Protein AF-A0A2L2YUS0-F1 (afdb_monomer_lite)

Sequence (70 aa):
IKSNNYLDIKSELLSTTLAEDLLIMFKNSHATDVDFHVDNQIIKAHRIVLEARSRVFQKMFNNNTSESIN

Radius of gyration: 18.11 Å; chains: 1; bounding box: 58×20×36 Å

Organism: Parasteatoda tepidariorum (NCBI:txid114398)

pLDDT: mean 81.91, std 19.31, range [36.72, 98.25]

Structure (mmCIF, N/CA/C/O backbone):
data_AF-A0A2L2YUS0-F1
#
_entry.id   AF-A0A2L2YUS0-F1
#
loop_
_atom_site.group_PDB
_atom_site.id
_atom_site.type_symbol
_atom_site.label_atom_id
_atom_site.label_alt_id
_atom_site.label_comp_id
_atom_site.label_asym_id
_atom_site.label_entity_id
_atom_site.label_seq_id
_atom_site.pdbx_PDB_ins_code
_atom_site.Cartn_x
_atom_site.Cartn_y
_atom_site.Cartn_z
_atom_site.occupancy
_atom_site.B_iso_or_equiv
_atom_site.auth_seq_id
_atom_site.auth_comp_id
_atom_site.auth_asym_id
_atom_site.auth_atom_id
_atom_site.pdbx_PDB_model_num
ATOM 1 N N . ILE A 1 1 ? 38.277 11.870 -18.504 1.00 42.72 1 ILE A N 1
ATOM 2 C CA . ILE A 1 1 ? 37.570 10.736 -17.866 1.00 42.72 1 ILE A CA 1
ATOM 3 C C . ILE A 1 1 ? 36.088 11.098 -17.872 1.00 42.72 1 ILE A C 1
ATOM 5 O O . ILE A 1 1 ? 35.654 11.844 -17.009 1.00 42.72 1 ILE A O 1
ATOM 9 N N . LYS A 1 2 ? 35.347 10.733 -18.928 1.00 45.22 2 LYS A N 1
ATOM 10 C CA . LYS A 1 2 ? 33.883 10.878 -18.931 1.00 45.22 2 LYS A CA 1
ATOM 11 C C . LYS A 1 2 ? 33.347 9.682 -18.147 1.00 45.22 2 LYS A C 1
ATOM 13 O O . LYS A 1 2 ? 33.630 8.556 -18.550 1.00 45.22 2 LYS A O 1
ATOM 18 N N . SER A 1 3 ? 32.674 9.909 -17.019 1.00 50.72 3 SER A N 1
ATOM 19 C CA . SER A 1 3 ? 31.947 8.829 -16.352 1.00 50.72 3 SER A CA 1
ATOM 20 C C . SER A 1 3 ? 30.874 8.322 -17.315 1.00 50.72 3 SER A C 1
ATOM 22 O O . SER A 1 3 ? 30.172 9.095 -17.974 1.00 50.72 3 SER A O 1
ATOM 24 N N . ASN A 1 4 ? 30.820 7.006 -17.481 1.00 51.41 4 ASN A N 1
ATOM 25 C CA . ASN A 1 4 ? 29.875 6.345 -18.365 1.00 51.41 4 ASN A CA 1
ATOM 26 C C . ASN A 1 4 ? 28.497 6.305 -17.685 1.00 51.41 4 ASN A C 1
ATOM 28 O O . ASN A 1 4 ? 28.107 5.259 -17.178 1.00 51.41 4 ASN A O 1
ATOM 32 N N . ASN A 1 5 ? 27.740 7.408 -17.745 1.00 60.59 5 ASN A N 1
ATOM 33 C CA . ASN A 1 5 ? 26.335 7.496 -17.294 1.00 60.59 5 ASN A CA 1
ATOM 34 C C . ASN A 1 5 ? 25.450 6.332 -17.793 1.00 60.59 5 ASN A C 1
ATOM 36 O O . ASN A 1 5 ? 24.439 6.004 -17.187 1.00 60.59 5 ASN A O 1
ATOM 40 N N . TYR A 1 6 ? 25.812 5.694 -18.910 1.00 58.16 6 TYR A N 1
ATOM 41 C CA . TYR A 1 6 ? 25.083 4.557 -19.473 1.00 58.16 6 TYR A CA 1
ATOM 42 C C . TYR A 1 6 ? 25.158 3.282 -18.614 1.00 58.16 6 TYR A C 1
ATOM 44 O O . TYR A 1 6 ? 24.215 2.494 -18.602 1.00 58.16 6 TYR A O 1
ATOM 52 N N . LEU A 1 7 ? 26.276 3.061 -17.915 1.00 58.81 7 LEU A N 1
ATOM 53 C CA . LEU A 1 7 ? 26.447 1.905 -17.030 1.00 58.81 7 LEU A CA 1
ATOM 54 C C . 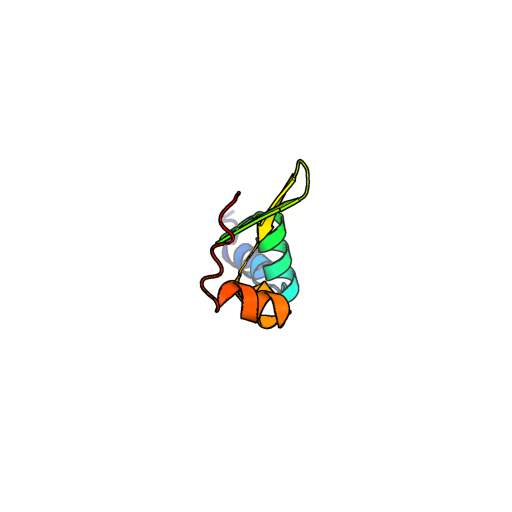LEU A 1 7 ? 25.696 2.107 -15.707 1.00 58.81 7 LEU A C 1
ATOM 56 O O . LEU A 1 7 ? 25.104 1.152 -15.212 1.00 58.81 7 LEU A O 1
ATOM 60 N N . ASP A 1 8 ? 25.645 3.345 -15.213 1.00 59.28 8 ASP A N 1
ATOM 61 C CA . ASP A 1 8 ? 24.931 3.712 -13.984 1.00 59.28 8 ASP A CA 1
ATOM 62 C C . ASP A 1 8 ? 23.402 3.637 -14.165 1.00 59.28 8 ASP A C 1
ATOM 64 O O . ASP A 1 8 ? 22.705 3.069 -13.334 1.00 59.28 8 ASP A O 1
ATOM 68 N N . ILE A 1 9 ? 22.869 4.081 -15.312 1.00 59.19 9 ILE A N 1
ATOM 69 C CA . ILE A 1 9 ? 21.432 3.929 -15.631 1.00 59.19 9 ILE A CA 1
ATOM 70 C C . ILE A 1 9 ? 21.052 2.449 -15.790 1.00 59.19 9 ILE A C 1
ATOM 72 O O . ILE A 1 9 ? 19.946 2.039 -15.444 1.00 59.19 9 ILE A O 1
ATOM 76 N N . LYS A 1 10 ? 21.960 1.620 -16.322 1.00 57.81 10 LYS A N 1
ATOM 77 C CA . LYS A 1 10 ? 21.714 0.181 -16.462 1.00 57.81 10 LYS A CA 1
ATOM 78 C C . LYS A 1 10 ? 21.697 -0.543 -15.122 1.00 57.81 10 LYS A C 1
ATOM 80 O O . LYS A 1 10 ? 20.918 -1.477 -15.007 1.00 57.81 10 LYS A O 1
ATOM 85 N N . SER A 1 11 ? 22.530 -0.161 -14.152 1.00 56.12 11 SER A N 1
ATOM 86 C CA . SER A 1 11 ? 22.530 -0.791 -12.824 1.00 56.12 11 SER A CA 1
ATOM 87 C C . SER A 1 11 ? 21.272 -0.452 -12.025 1.00 56.12 11 SER A C 1
ATOM 89 O O . SER A 1 11 ? 20.750 -1.327 -11.346 1.00 56.12 11 SER A O 1
ATOM 91 N N . GLU A 1 12 ? 20.724 0.752 -12.195 1.00 56.53 12 GLU A N 1
ATOM 92 C CA . GLU A 1 12 ? 19.418 1.141 -11.646 1.00 56.53 12 GLU A CA 1
ATOM 93 C C . GLU A 1 12 ? 18.249 0.423 -12.352 1.00 56.53 12 GLU A C 1
ATOM 95 O O . GLU A 1 12 ? 17.252 0.085 -11.723 1.00 56.53 12 GLU A O 1
ATOM 100 N N . LEU A 1 13 ? 18.404 0.083 -13.639 1.00 57.22 13 LEU A N 1
ATOM 101 C CA . LEU A 1 13 ? 17.487 -0.801 -14.374 1.00 57.22 13 LEU A CA 1
ATOM 102 C C . LEU A 1 13 ? 17.658 -2.298 -14.045 1.00 57.22 13 LEU A C 1
ATOM 104 O O . LEU A 1 13 ? 16.834 -3.112 -14.473 1.00 57.22 13 LEU A O 1
ATOM 108 N N . LEU A 1 14 ? 18.734 -2.695 -13.356 1.00 58.34 14 LEU A N 1
ATOM 109 C CA . LEU A 1 14 ? 19.045 -4.095 -13.056 1.00 58.34 14 LEU A CA 1
ATOM 110 C C . LEU A 1 14 ? 18.303 -4.550 -11.788 1.00 58.34 14 LEU A C 1
ATOM 112 O O . LEU A 1 14 ? 18.864 -4.730 -10.713 1.00 58.34 14 LEU A O 1
ATOM 116 N N . SER A 1 15 ? 17.008 -4.768 -12.036 1.00 66.44 15 SER A N 1
ATOM 117 C CA . SER A 1 15 ? 16.033 -5.658 -11.398 1.00 66.44 15 SER A CA 1
ATOM 118 C C . SER A 1 15 ? 15.722 -5.451 -9.920 1.00 66.44 15 SER A C 1
ATOM 120 O O . SER A 1 15 ? 16.110 -6.256 -9.073 1.00 66.44 15 SER A O 1
ATOM 122 N N . THR A 1 16 ? 14.872 -4.469 -9.651 1.00 70.56 16 THR A N 1
ATOM 123 C CA . THR A 1 16 ? 13.828 -4.641 -8.642 1.00 70.56 16 THR A CA 1
ATOM 124 C C . THR A 1 16 ? 12.695 -5.497 -9.215 1.00 70.56 16 THR A C 1
ATOM 126 O O . THR A 1 16 ? 12.429 -5.532 -10.421 1.00 70.56 16 THR A O 1
ATOM 129 N N . THR A 1 17 ? 12.027 -6.251 -8.355 1.00 89.38 17 THR A N 1
ATOM 130 C CA . THR A 1 17 ? 10.738 -6.861 -8.680 1.00 89.38 17 THR A CA 1
ATOM 131 C C . THR A 1 17 ? 9.632 -5.818 -8.543 1.00 89.38 17 THR A C 1
ATOM 133 O O . THR A 1 17 ? 9.731 -4.902 -7.730 1.00 89.38 17 THR A O 1
ATOM 136 N N . LEU A 1 18 ? 8.505 -6.013 -9.237 1.00 91.38 18 LEU A N 1
ATOM 137 C CA . LEU A 1 18 ? 7.318 -5.168 -9.048 1.00 91.38 18 LEU A CA 1
ATOM 138 C C . LEU A 1 18 ? 6.919 -5.045 -7.562 1.00 91.38 18 LEU A C 1
ATOM 140 O O . LEU A 1 18 ? 6.448 -4.001 -7.123 1.00 91.38 18 LEU A O 1
ATOM 144 N N . ALA A 1 19 ? 7.105 -6.107 -6.773 1.00 92.06 19 ALA A N 1
ATOM 145 C CA . ALA A 1 19 ? 6.814 -6.083 -5.343 1.00 92.06 19 ALA A CA 1
ATOM 146 C C . ALA A 1 19 ? 7.757 -5.148 -4.566 1.00 92.06 19 ALA A C 1
ATOM 148 O O . ALA A 1 19 ? 7.312 -4.458 -3.649 1.00 92.06 19 ALA A O 1
ATOM 149 N N . GLU A 1 20 ? 9.036 -5.106 -4.934 1.00 93.94 20 GLU A N 1
ATOM 150 C CA . GLU A 1 20 ? 10.022 -4.200 -4.340 1.00 93.94 20 GLU A CA 1
ATOM 151 C C . GLU A 1 20 ? 9.745 -2.749 -4.730 1.00 93.94 20 GLU A C 1
ATOM 153 O O . GLU A 1 20 ? 9.756 -1.887 -3.853 1.00 93.94 20 GLU A O 1
ATOM 158 N N . ASP A 1 21 ? 9.393 -2.484 -5.991 1.00 93.75 21 ASP A N 1
ATOM 159 C CA . ASP A 1 21 ? 9.023 -1.139 -6.448 1.00 93.75 21 ASP A CA 1
ATOM 160 C C . ASP A 1 21 ? 7.804 -0.603 -5.692 1.00 93.75 21 ASP A C 1
ATOM 162 O O . ASP A 1 21 ? 7.832 0.504 -5.150 1.00 93.75 21 ASP A O 1
ATOM 166 N N . LEU A 1 22 ? 6.745 -1.412 -5.576 1.00 95.38 22 LEU A N 1
ATOM 167 C CA . LEU A 1 22 ? 5.547 -1.042 -4.820 1.00 95.38 22 LEU A CA 1
ATOM 168 C C . LEU A 1 22 ? 5.856 -0.828 -3.330 1.00 95.38 22 LEU A C 1
ATOM 170 O O . LEU A 1 22 ? 5.303 0.083 -2.710 1.00 95.38 22 LEU A O 1
ATOM 174 N N . LEU A 1 23 ? 6.766 -1.619 -2.748 1.00 96.06 23 LEU A N 1
ATOM 175 C CA . LEU A 1 23 ? 7.208 -1.438 -1.365 1.00 96.06 23 LEU A CA 1
ATOM 176 C C . LEU A 1 23 ? 7.990 -0.131 -1.178 1.00 96.06 23 LEU A C 1
ATOM 178 O O . LEU A 1 23 ? 7.778 0.566 -0.185 1.00 96.06 23 LEU A O 1
ATOM 182 N N . ILE A 1 24 ? 8.884 0.209 -2.109 1.00 96.06 24 ILE A N 1
ATOM 183 C CA . ILE A 1 24 ? 9.633 1.473 -2.096 1.00 96.06 24 ILE A CA 1
ATOM 184 C C . ILE A 1 24 ? 8.663 2.650 -2.227 1.00 96.06 24 ILE A C 1
ATOM 186 O O . ILE A 1 24 ? 8.745 3.598 -1.443 1.00 96.06 24 ILE A O 1
ATOM 190 N N . MET A 1 25 ? 7.697 2.570 -3.148 1.00 97.19 25 MET A N 1
ATOM 191 C CA . MET A 1 25 ? 6.656 3.588 -3.307 1.00 97.19 25 MET A CA 1
ATOM 192 C C . MET A 1 25 ? 5.846 3.784 -2.023 1.00 97.19 25 MET A C 1
ATOM 194 O O . MET A 1 25 ? 5.606 4.926 -1.629 1.00 97.19 25 MET A O 1
ATOM 198 N N . PHE A 1 26 ? 5.465 2.697 -1.345 1.00 97.81 26 PHE A N 1
ATOM 199 C CA . PHE A 1 26 ? 4.755 2.752 -0.065 1.00 97.81 26 PHE A CA 1
ATOM 200 C C . PHE A 1 26 ? 5.599 3.415 1.031 1.00 97.81 26 PHE A C 1
ATOM 202 O O . PHE A 1 26 ? 5.154 4.377 1.652 1.00 97.81 26 PHE A O 1
ATOM 209 N N . LYS A 1 27 ? 6.849 2.972 1.222 1.00 97.31 27 LYS A N 1
ATOM 210 C CA . LYS A 1 27 ? 7.753 3.526 2.246 1.00 97.31 27 LYS A CA 1
ATOM 211 C C . LYS A 1 27 ? 8.029 5.017 2.052 1.00 97.31 27 LYS A C 1
ATOM 213 O O . LYS A 1 27 ? 8.088 5.756 3.029 1.00 97.31 27 LYS A O 1
ATOM 218 N N . ASN A 1 28 ? 8.161 5.457 0.804 1.00 97.56 28 ASN A N 1
ATOM 219 C CA . ASN A 1 28 ? 8.442 6.852 0.470 1.00 97.56 28 ASN A CA 1
ATOM 220 C C . ASN A 1 28 ? 7.174 7.715 0.358 1.00 97.56 28 ASN A C 1
ATOM 222 O O . ASN A 1 28 ? 7.274 8.892 0.021 1.00 97.56 28 ASN A O 1
ATOM 226 N N . SER A 1 29 ? 5.984 7.148 0.602 1.00 97.50 29 SER A N 1
ATOM 227 C CA . SER A 1 29 ? 4.687 7.814 0.393 1.00 97.50 29 SER A CA 1
ATOM 228 C C . SER A 1 29 ? 4.502 8.399 -1.019 1.00 97.50 29 SER A C 1
ATOM 230 O O . SER A 1 29 ? 3.724 9.333 -1.222 1.00 97.50 29 SER A O 1
ATOM 232 N N . HIS A 1 30 ? 5.201 7.850 -2.015 1.00 97.56 30 HIS A N 1
ATOM 233 C CA . HIS A 1 30 ? 5.184 8.352 -3.384 1.00 97.56 30 HIS A CA 1
ATOM 234 C C . HIS A 1 30 ? 3.886 7.951 -4.094 1.00 97.56 30 HIS A C 1
ATOM 236 O O . HIS A 1 30 ? 3.526 6.773 -4.099 1.00 97.56 30 HIS A O 1
ATOM 242 N N . ALA A 1 31 ? 3.211 8.920 -4.723 1.00 96.94 31 ALA A N 1
ATOM 243 C CA . ALA A 1 31 ? 1.953 8.727 -5.456 1.00 96.94 31 ALA A CA 1
ATOM 244 C C . ALA A 1 31 ? 0.838 8.041 -4.636 1.00 96.94 31 ALA A C 1
ATOM 246 O O . ALA A 1 31 ? 0.035 7.288 -5.180 1.00 96.94 31 ALA A O 1
ATOM 247 N N . THR A 1 32 ? 0.811 8.278 -3.323 1.00 97.94 32 THR A N 1
ATOM 248 C CA . THR A 1 32 ? -0.258 7.802 -2.435 1.00 97.94 32 THR A CA 1
ATOM 249 C C . THR A 1 32 ? -1.535 8.625 -2.634 1.00 97.94 32 THR A C 1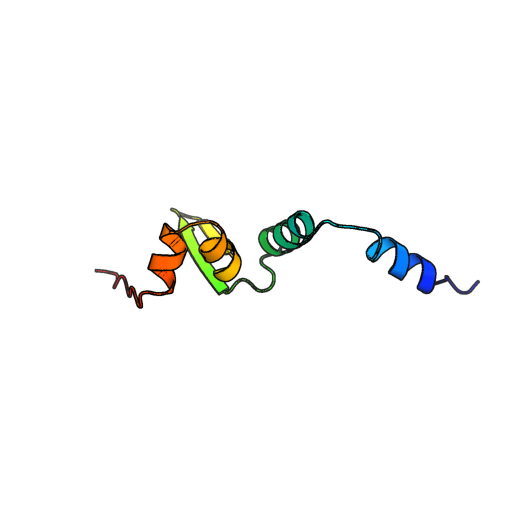
ATOM 251 O O . THR A 1 32 ? -1.473 9.828 -2.886 1.00 97.94 32 THR A O 1
ATOM 254 N N . ASP A 1 33 ? -2.692 7.972 -2.551 1.00 97.31 33 ASP A N 1
ATOM 255 C CA . ASP A 1 33 ? -4.017 8.545 -2.843 1.00 97.31 33 ASP A CA 1
ATOM 256 C C . ASP A 1 33 ? -5.063 8.234 -1.753 1.00 97.31 33 ASP A C 1
ATOM 258 O O . ASP A 1 33 ? -6.247 8.545 -1.899 1.00 97.31 33 ASP A O 1
ATOM 262 N N . VAL A 1 34 ? -4.630 7.634 -0.640 1.00 96.19 34 VAL A N 1
ATOM 263 C CA . VAL A 1 34 ? -5.444 7.402 0.555 1.00 96.19 34 VAL A CA 1
ATOM 264 C C . VAL A 1 34 ? -4.596 7.506 1.822 1.00 96.19 34 VAL A C 1
ATOM 266 O O . VAL A 1 34 ? -3.469 7.008 1.868 1.00 96.19 34 VAL A O 1
ATOM 269 N N . ASP A 1 35 ? -5.179 8.110 2.857 1.00 97.25 35 ASP A N 1
ATOM 270 C CA . ASP A 1 35 ? -4.603 8.230 4.193 1.00 97.25 35 ASP A CA 1
ATOM 271 C C . ASP A 1 35 ? -5.442 7.411 5.190 1.00 97.25 35 ASP A C 1
ATOM 273 O O . ASP A 1 35 ? -6.666 7.545 5.250 1.00 97.25 35 ASP A O 1
ATOM 277 N N . PHE A 1 36 ? -4.784 6.571 5.989 1.00 95.81 36 PHE A N 1
ATOM 278 C CA . PHE A 1 36 ? -5.392 5.867 7.118 1.00 95.81 36 PHE A CA 1
ATOM 279 C C . PHE A 1 36 ? -4.957 6.513 8.425 1.00 95.81 36 PHE A C 1
ATOM 281 O O . PHE A 1 36 ? -3.771 6.525 8.752 1.00 95.81 36 PHE A O 1
ATOM 288 N N . HIS A 1 37 ? -5.926 7.009 9.185 1.00 95.69 37 HIS A N 1
ATOM 289 C CA . HIS A 1 37 ? -5.706 7.531 10.527 1.00 95.69 37 HIS A CA 1
ATOM 290 C C . HIS A 1 37 ? -5.840 6.380 11.527 1.00 95.69 37 HIS A C 1
ATOM 292 O O . HIS A 1 37 ? -6.933 5.853 11.725 1.00 95.69 37 HIS A O 1
ATOM 298 N N . VAL A 1 38 ? -4.720 5.963 12.117 1.00 93.38 38 VAL A N 1
ATOM 299 C CA . VAL A 1 38 ? -4.657 4.881 13.107 1.00 93.38 38 VAL A CA 1
ATOM 300 C C . VAL A 1 38 ? -4.048 5.460 14.375 1.00 93.38 38 VAL A C 1
ATOM 302 O O . VAL A 1 38 ? -2.845 5.723 14.435 1.00 93.38 38 VAL A O 1
ATOM 305 N N . ASP A 1 39 ? -4.899 5.705 15.367 1.00 94.56 39 ASP A N 1
ATOM 306 C CA . ASP A 1 39 ? -4.560 6.427 16.594 1.00 94.56 39 ASP A CA 1
ATOM 307 C C . ASP A 1 39 ? -3.872 7.774 16.288 1.00 94.56 39 ASP A C 1
ATOM 309 O O . ASP A 1 39 ? -4.444 8.654 15.645 1.00 94.56 39 ASP A O 1
ATOM 313 N N . ASN A 1 40 ? -2.621 7.936 16.723 1.00 94.88 40 ASN A N 1
ATOM 314 C CA . ASN A 1 40 ? -1.811 9.139 16.534 1.00 94.88 40 ASN A CA 1
ATOM 315 C C . ASN A 1 40 ? -0.939 9.091 15.266 1.00 94.88 40 ASN A C 1
ATOM 317 O O . ASN A 1 40 ? -0.003 9.881 15.140 1.00 94.88 40 ASN A O 1
ATOM 321 N N . GLN A 1 41 ? -1.196 8.156 14.350 1.00 95.12 41 GLN A N 1
ATOM 322 C CA . GLN A 1 41 ? -0.397 7.952 13.144 1.00 95.12 41 GLN A CA 1
ATOM 323 C C . GLN A 1 41 ? -1.246 8.072 11.879 1.00 95.12 41 GLN A C 1
ATOM 325 O O . GLN A 1 41 ? -2.415 7.690 11.846 1.00 95.12 41 GLN A O 1
ATOM 330 N N . ILE A 1 42 ? -0.624 8.587 10.817 1.00 97.31 42 ILE A N 1
ATOM 331 C CA . ILE A 1 42 ? -1.202 8.633 9.472 1.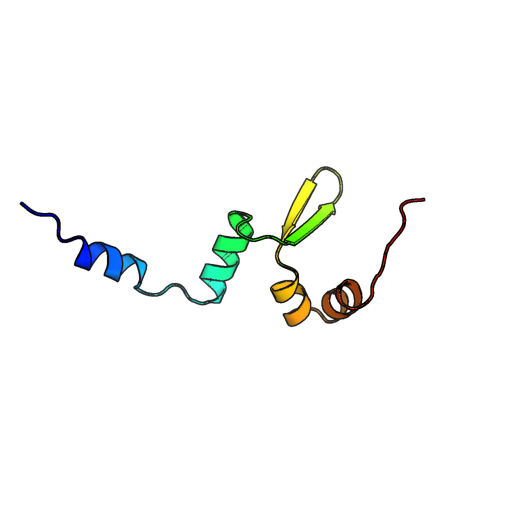00 97.31 42 ILE A CA 1
ATOM 332 C C . ILE A 1 42 ? -0.377 7.711 8.581 1.00 97.31 42 ILE A C 1
ATOM 334 O O . ILE A 1 42 ? 0.828 7.911 8.426 1.00 97.31 42 ILE A O 1
ATOM 338 N N . ILE A 1 43 ? -1.028 6.717 7.983 1.00 97.69 43 ILE A N 1
ATOM 339 C CA . ILE A 1 43 ? -0.416 5.793 7.028 1.00 97.69 43 ILE A CA 1
ATOM 340 C C . ILE A 1 43 ? -0.903 6.164 5.628 1.00 97.69 43 ILE A C 1
ATOM 342 O O . ILE A 1 43 ? -2.084 6.013 5.323 1.00 97.69 43 ILE A O 1
ATOM 346 N N . LYS A 1 44 ? 0.011 6.628 4.773 1.00 98.25 44 LYS A N 1
ATOM 3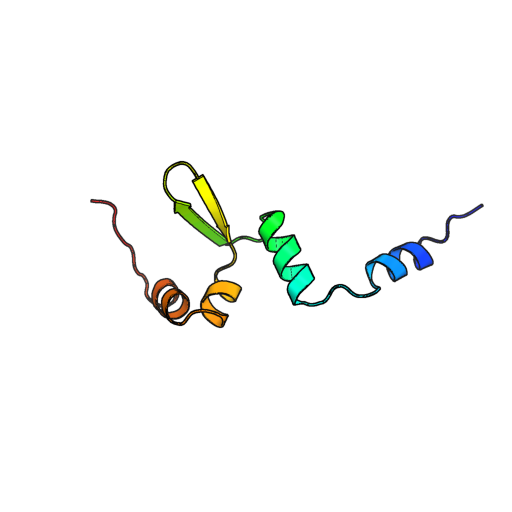47 C CA . LYS A 1 44 ? -0.267 6.945 3.366 1.00 98.25 44 LYS A CA 1
ATOM 348 C C . LYS A 1 44 ? -0.114 5.692 2.506 1.00 98.25 44 LYS A C 1
ATOM 350 O O . LYS A 1 44 ? 0.885 4.987 2.636 1.00 98.25 44 LYS A O 1
ATOM 355 N N . ALA A 1 45 ? -1.078 5.398 1.638 1.00 98.06 45 ALA A N 1
ATOM 356 C CA . ALA A 1 45 ? -1.086 4.170 0.839 1.00 98.06 45 ALA A CA 1
ATOM 357 C C . ALA A 1 45 ? -1.685 4.370 -0.566 1.00 98.06 45 ALA A C 1
ATOM 359 O O . ALA A 1 45 ? -2.045 5.481 -0.953 1.00 98.06 45 ALA A O 1
ATOM 360 N N . HIS A 1 46 ? -1.763 3.278 -1.335 1.00 97.88 46 HIS A N 1
ATOM 361 C CA . HIS A 1 46 ? -2.268 3.252 -2.711 1.00 97.88 46 HIS A CA 1
ATOM 362 C C . HIS A 1 46 ? -3.568 2.449 -2.789 1.00 97.88 46 HIS A C 1
ATOM 364 O O . HIS A 1 46 ? -3.556 1.230 -2.580 1.00 97.88 46 HIS A O 1
ATOM 370 N N . ARG A 1 47 ? -4.680 3.100 -3.142 1.00 96.31 47 ARG A N 1
ATOM 371 C CA . ARG A 1 47 ? -6.001 2.468 -3.290 1.00 96.31 47 ARG A CA 1
ATOM 372 C C . ARG A 1 47 ? -5.935 1.282 -4.237 1.00 96.31 47 ARG A C 1
ATOM 374 O O . ARG A 1 47 ? -6.298 0.183 -3.839 1.00 96.31 47 ARG A O 1
ATOM 381 N N . ILE A 1 48 ? -5.356 1.464 -5.424 1.00 96.19 48 ILE A N 1
ATOM 382 C CA . ILE A 1 4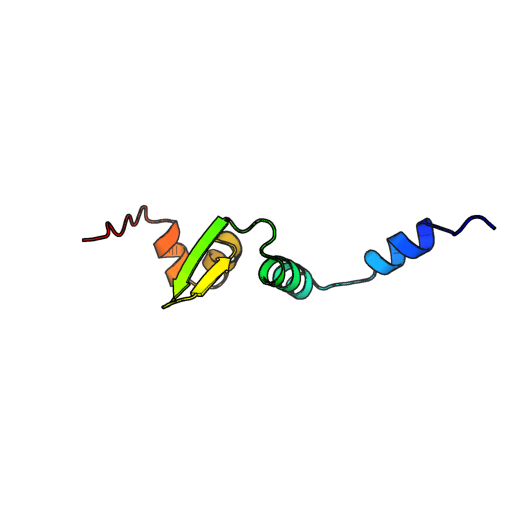8 ? -5.292 0.416 -6.454 1.00 96.19 48 ILE A CA 1
ATOM 383 C C . ILE A 1 48 ? -4.613 -0.874 -5.964 1.00 96.19 48 ILE A C 1
ATOM 385 O O . ILE A 1 48 ? -5.061 -1.980 -6.271 1.00 96.19 48 ILE A O 1
ATOM 389 N N . VAL A 1 49 ? -3.558 -0.752 -5.150 1.00 97.00 49 VAL A N 1
ATOM 390 C CA . VAL A 1 49 ? -2.869 -1.908 -4.563 1.00 97.00 49 VAL A CA 1
ATOM 391 C C . VAL A 1 49 ? -3.768 -2.562 -3.516 1.00 97.00 49 VAL A C 1
ATOM 393 O O . VAL A 1 49 ? -3.931 -3.778 -3.514 1.00 97.00 49 VAL A O 1
ATOM 396 N N . LEU A 1 50 ? -4.404 -1.780 -2.648 1.00 97.56 50 LEU A N 1
ATOM 397 C CA . LEU A 1 50 ? -5.295 -2.298 -1.610 1.00 97.56 50 LEU A CA 1
ATOM 398 C C . LEU A 1 50 ? -6.538 -2.990 -2.191 1.00 97.56 50 LEU A C 1
ATOM 400 O O . LEU A 1 50 ? -6.880 -4.086 -1.747 1.00 97.56 50 LEU A O 1
ATOM 404 N N . GLU A 1 51 ? -7.174 -2.410 -3.209 1.00 96.56 51 GLU A N 1
ATOM 405 C CA . GLU A 1 51 ? -8.326 -2.987 -3.915 1.00 96.56 51 GLU A CA 1
ATOM 406 C C . GLU A 1 51 ? -7.975 -4.324 -4.570 1.00 96.56 51 GLU A C 1
ATOM 408 O O . GLU A 1 51 ? -8.717 -5.299 -4.443 1.00 96.56 51 GLU A O 1
ATOM 413 N N . ALA A 1 52 ? -6.815 -4.398 -5.230 1.00 96.31 52 ALA A N 1
ATOM 414 C CA . ALA A 1 52 ? -6.354 -5.621 -5.879 1.00 96.31 52 ALA A CA 1
ATOM 415 C C . ALA A 1 52 ? -6.042 -6.748 -4.878 1.00 96.31 52 ALA A C 1
ATOM 417 O O . ALA A 1 52 ? -6.084 -7.928 -5.236 1.00 96.31 52 ALA A O 1
ATOM 418 N N . ARG A 1 53 ? -5.698 -6.408 -3.628 1.00 96.75 53 ARG A N 1
ATOM 419 C CA . ARG A 1 53 ? -5.223 -7.363 -2.610 1.00 96.75 53 ARG A CA 1
ATOM 420 C C . ARG A 1 53 ? -6.236 -7.653 -1.502 1.00 96.75 53 ARG A C 1
ATOM 422 O O . ARG A 1 53 ? -6.044 -8.612 -0.759 1.00 96.75 53 ARG A O 1
ATOM 429 N N . SER A 1 54 ? -7.320 -6.886 -1.402 1.00 96.69 54 SER A N 1
ATOM 430 C CA . SER A 1 54 ? -8.349 -7.048 -0.374 1.00 96.69 54 SER A CA 1
ATOM 431 C C . SER A 1 54 ? -9.738 -6.721 -0.911 1.00 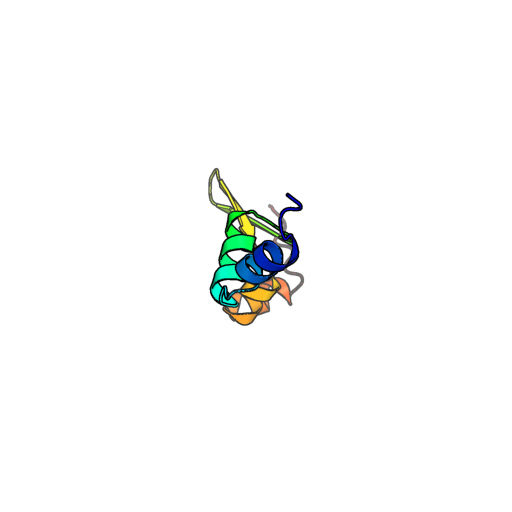96.69 54 SER A C 1
ATOM 433 O O . SER A 1 54 ? -10.040 -5.584 -1.267 1.00 96.69 54 SER A O 1
ATOM 435 N N . ARG A 1 55 ? -10.646 -7.705 -0.861 1.00 93.69 55 ARG A N 1
ATOM 436 C CA . ARG A 1 55 ? -12.065 -7.494 -1.200 1.00 93.69 55 ARG A CA 1
ATOM 437 C C . ARG A 1 55 ? -12.754 -6.483 -0.280 1.00 93.69 55 ARG A C 1
ATOM 439 O O . ARG A 1 55 ? -13.751 -5.893 -0.686 1.00 93.69 55 ARG A O 1
ATOM 446 N N . VAL A 1 56 ? -12.255 -6.301 0.945 1.00 94.19 56 VAL A N 1
ATOM 447 C CA . VAL A 1 56 ? -12.774 -5.282 1.868 1.00 94.19 56 VAL A CA 1
ATOM 448 C C . VAL A 1 56 ? -12.459 -3.898 1.319 1.00 94.19 56 VAL A C 1
ATOM 450 O O . VAL A 1 56 ? -13.382 -3.117 1.114 1.00 94.19 56 VAL A O 1
ATOM 453 N N . PHE A 1 57 ? -11.193 -3.634 0.979 1.00 95.12 57 PHE A N 1
ATOM 454 C CA . PHE A 1 57 ? -10.789 -2.352 0.400 1.00 95.12 57 PHE A CA 1
ATOM 455 C C . PHE A 1 57 ? -11.409 -2.116 -0.975 1.00 95.12 57 PHE A C 1
ATOM 457 O O . PHE A 1 57 ? -11.905 -1.026 -1.230 1.00 95.12 57 PHE A O 1
ATOM 464 N N . GLN A 1 58 ? -11.505 -3.153 -1.810 1.00 94.31 58 GLN A N 1
ATOM 465 C CA . GLN A 1 58 ? -12.220 -3.072 -3.083 1.00 94.31 58 GLN A CA 1
ATOM 466 C C . GLN A 1 58 ? -13.661 -2.578 -2.907 1.00 94.31 58 GLN A C 1
ATOM 468 O O . GLN A 1 58 ? -14.100 -1.685 -3.620 1.00 94.31 58 GLN A O 1
ATOM 473 N N . LYS A 1 59 ? -14.415 -3.138 -1.954 1.00 93.44 59 LYS A N 1
ATOM 474 C CA . LYS A 1 59 ? -15.788 -2.684 -1.689 1.00 93.44 59 LYS A CA 1
ATOM 475 C C . LYS A 1 59 ? -15.823 -1.297 -1.051 1.00 93.44 59 LYS A C 1
ATOM 477 O O . LYS A 1 59 ? -16.660 -0.492 -1.432 1.00 93.44 59 LYS A O 1
ATOM 482 N N . MET A 1 60 ? -14.932 -1.029 -0.101 1.00 90.75 60 MET A N 1
ATOM 483 C CA . MET A 1 60 ? -14.852 0.243 0.621 1.00 90.75 60 MET A CA 1
ATOM 484 C C . MET A 1 60 ? -14.574 1.431 -0.308 1.00 90.75 60 MET A C 1
ATOM 486 O O . MET A 1 60 ? -15.128 2.501 -0.085 1.00 90.75 60 MET A O 1
ATOM 490 N N . PHE A 1 61 ? -13.731 1.255 -1.330 1.00 90.31 61 PHE A N 1
ATOM 491 C CA . PHE A 1 61 ? -13.357 2.323 -2.259 1.00 90.31 61 PHE A CA 1
ATOM 492 C C . PHE A 1 61 ? -14.267 2.430 -3.487 1.00 90.31 61 PHE A C 1
ATOM 494 O O . PHE A 1 61 ? -14.426 3.533 -4.010 1.00 90.31 61 PHE A O 1
ATOM 501 N N . ASN A 1 62 ? -14.894 1.326 -3.911 1.00 84.62 62 ASN A N 1
ATOM 502 C CA . ASN A 1 62 ? -15.903 1.337 -4.976 1.00 84.62 62 ASN A CA 1
ATOM 503 C C . ASN A 1 62 ? -17.253 1.881 -4.506 1.00 84.62 62 ASN A C 1
ATOM 505 O O . ASN A 1 62 ? -18.009 2.448 -5.294 1.00 84.62 62 ASN A O 1
ATOM 509 N N . ASN A 1 63 ? -17.575 1.693 -3.231 1.00 72.50 63 ASN A N 1
ATOM 510 C CA . ASN A 1 63 ? -18.741 2.310 -2.634 1.00 72.50 63 ASN A CA 1
ATOM 511 C C . ASN A 1 63 ? -18.329 3.720 -2.199 1.00 72.50 63 ASN A C 1
ATOM 513 O O . ASN A 1 63 ? -17.291 3.889 -1.566 1.00 72.50 63 ASN A O 1
ATOM 517 N N . ASN A 1 64 ? -19.130 4.738 -2.519 1.00 58.97 64 ASN A N 1
ATOM 518 C CA . ASN A 1 64 ? -18.960 6.110 -2.023 1.00 58.97 64 ASN A CA 1
ATOM 519 C C . ASN A 1 64 ? -19.271 6.163 -0.510 1.00 58.97 64 ASN A C 1
ATOM 521 O O . ASN A 1 64 ? -20.190 6.846 -0.067 1.00 58.97 64 ASN A O 1
ATOM 525 N N . THR A 1 65 ? -18.562 5.369 0.292 1.00 56.16 65 THR A N 1
ATOM 526 C CA . THR A 1 65 ? -18.704 5.300 1.742 1.00 56.16 65 THR A CA 1
ATOM 527 C C . THR A 1 65 ? -18.072 6.555 2.326 1.00 56.16 65 THR A C 1
ATOM 529 O O . THR A 1 65 ? -16.945 6.562 2.808 1.00 56.16 65 THR A O 1
ATOM 532 N N . SER A 1 66 ? -18.809 7.659 2.233 1.00 55.72 66 SER A N 1
ATOM 533 C CA . SER A 1 66 ? -18.697 8.762 3.168 1.00 55.72 66 SER A CA 1
ATOM 534 C C . SER A 1 66 ? -19.121 8.230 4.533 1.00 55.72 66 SER A C 1
ATOM 536 O O . SER A 1 66 ? -20.293 8.308 4.898 1.00 55.72 66 SER A O 1
ATOM 538 N N . GLU A 1 67 ? -18.184 7.645 5.275 1.00 55.00 67 GLU A N 1
ATOM 539 C CA . GLU A 1 67 ? -18.299 7.640 6.729 1.00 55.00 67 GLU A CA 1
ATOM 540 C C . GLU A 1 67 ? -18.171 9.099 7.170 1.00 55.00 67 GLU A C 1
ATOM 542 O O . GLU A 1 67 ? -17.086 9.659 7.311 1.00 55.00 67 GLU A O 1
ATOM 547 N N . SER A 1 68 ? -19.321 9.763 7.267 1.00 56.28 68 SER A N 1
ATOM 548 C CA . SER A 1 68 ? -19.449 11.045 7.939 1.00 56.28 68 SER A CA 1
ATOM 549 C C . SER A 1 68 ? -19.050 10.852 9.398 1.00 56.28 68 SER A C 1
ATOM 551 O O . SER A 1 68 ? -19.675 10.062 10.107 1.00 56.28 68 SER A O 1
ATOM 553 N N . ILE A 1 69 ? -18.020 11.578 9.826 1.00 46.50 69 ILE A N 1
ATOM 554 C CA . ILE A 1 69 ? -17.675 11.745 11.236 1.00 46.50 69 ILE A CA 1
ATOM 555 C C . ILE A 1 69 ? -18.910 12.351 11.925 1.00 46.50 69 ILE A C 1
ATOM 557 O O . ILE A 1 69 ? -19.316 13.459 11.573 1.00 46.50 69 ILE A O 1
ATOM 561 N N . ASN A 1 70 ? -19.523 11.591 12.837 1.00 36.72 70 ASN A N 1
ATOM 562 C CA . ASN A 1 70 ? -20.462 12.102 13.842 1.00 36.72 70 ASN A CA 1
ATOM 563 C C . ASN A 1 70 ? -19.678 12.664 15.027 1.00 36.72 70 ASN A C 1
ATOM 565 O O . ASN A 1 70 ? -18.685 12.008 15.418 1.00 36.72 70 ASN A O 1
#

Secondary structure (DSSP, 8-state):
----HHHHHHHHTS---HHHHHHHHHHTTTT--EEEEETTEEEEE-HHHHHHH-HHHHHHHHTT------

InterPro domains:
  IPR000210 BTB/POZ domain [PF00651] (25-67)
  IPR000210 BTB/POZ domain [PS50097] (32-70)
  IPR011333 SKP1/BTB/POZ domain superfamily [G3DSA:3.30.710.10] (1-70)
  IPR011333 SKP1/BTB/POZ domain superfamily [SSF54695] (8-67)
  IPR051481 BTB/POZ domain-containing protein and Galectin-3-binding [PTHR24410] (14-67)

Foldseek 3Di:
DPPPVVVVVVVVVPDDDPVRVQVVCQVVLPPFDDWDDDPPDIRTHHLVVCLVVDVVSVVVVVDPPPPPDD